Protein AF-A0A7K4NEN5-F1 (afdb_monomer_lite)

pLDDT: mean 76.67, std 12.08, range [56.16, 94.94]

Structure (mmCIF, N/CA/C/O backbone):
data_AF-A0A7K4NEN5-F1
#
_entry.id   AF-A0A7K4NEN5-F1
#
loop_
_atom_site.group_PDB
_atom_site.id
_atom_site.type_symbol
_atom_site.label_atom_id
_atom_site.label_alt_id
_atom_site.label_comp_id
_atom_site.label_asym_id
_atom_site.label_entity_id
_atom_site.label_seq_id
_atom_site.pdbx_PDB_ins_code
_atom_site.Cartn_x
_atom_site.Cartn_y
_atom_site.Cartn_z
_atom_site.occupancy
_atom_site.B_iso_or_equiv
_atom_site.auth_seq_id
_atom_site.auth_comp_id
_atom_site.auth_asym_id
_atom_site.auth_atom_id
_atom_site.pdbx_PDB_model_num
ATOM 1 N N . MET A 1 1 ? 4.862 0.362 43.223 1.00 67.50 1 MET A N 1
ATOM 2 C CA . MET A 1 1 ? 5.471 1.043 42.069 1.00 67.50 1 MET A CA 1
ATOM 3 C C . MET A 1 1 ? 4.873 0.363 40.861 1.00 67.50 1 MET A C 1
ATOM 5 O O . MET A 1 1 ? 5.182 -0.798 40.646 1.00 67.50 1 MET A O 1
ATOM 9 N N . GLU A 1 2 ? 3.887 0.989 40.219 1.00 59.72 2 GLU A N 1
ATOM 10 C CA . GLU A 1 2 ? 3.504 0.576 38.869 1.00 59.72 2 GLU A CA 1
ATOM 11 C C . GLU A 1 2 ? 4.480 1.266 37.924 1.00 59.72 2 GLU A C 1
ATOM 13 O O . GLU A 1 2 ? 4.420 2.485 37.763 1.00 59.72 2 GLU A O 1
ATOM 18 N N . ASP A 1 3 ? 5.386 0.491 37.340 1.00 58.50 3 ASP A N 1
ATOM 19 C CA . ASP A 1 3 ? 6.148 0.909 36.169 1.00 58.50 3 ASP A CA 1
ATOM 20 C C . ASP A 1 3 ? 5.227 0.778 34.946 1.00 58.50 3 ASP A C 1
ATOM 22 O O . ASP A 1 3 ? 5.378 -0.118 34.121 1.00 58.50 3 ASP A O 1
ATOM 26 N N . SER A 1 4 ? 4.208 1.637 34.852 1.00 67.56 4 SER A N 1
ATOM 27 C CA . SER A 1 4 ? 3.515 1.847 33.578 1.00 67.56 4 SER A CA 1
ATOM 28 C C . SER A 1 4 ? 4.404 2.756 32.735 1.00 67.56 4 SER A C 1
ATOM 30 O O . SER A 1 4 ? 4.231 3.976 32.700 1.00 67.56 4 SER A O 1
ATOM 32 N N . GLU A 1 5 ? 5.425 2.162 32.119 1.00 67.62 5 GLU A N 1
ATOM 33 C CA . GLU A 1 5 ? 6.150 2.804 31.029 1.00 67.62 5 GLU A CA 1
ATOM 34 C C . GLU A 1 5 ? 5.126 3.234 29.960 1.00 67.62 5 GLU A C 1
ATOM 36 O O . GLU A 1 5 ? 4.223 2.458 29.630 1.00 67.62 5 GLU A O 1
ATOM 41 N N . PRO A 1 6 ? 5.193 4.471 29.438 1.00 67.06 6 PRO A N 1
ATOM 42 C CA . PRO A 1 6 ? 4.283 4.901 28.387 1.00 67.06 6 PRO A CA 1
ATOM 43 C C . PRO A 1 6 ? 4.472 4.008 27.161 1.00 67.06 6 PRO A C 1
ATOM 45 O O . PRO A 1 6 ? 5.609 3.714 26.785 1.00 67.06 6 PRO A O 1
ATOM 48 N N . GLU A 1 7 ? 3.366 3.593 26.534 1.00 68.31 7 GLU A N 1
ATOM 49 C CA . GLU A 1 7 ? 3.432 2.775 25.326 1.00 68.31 7 GLU A CA 1
ATOM 50 C C . GLU A 1 7 ? 4.370 3.426 24.310 1.00 68.31 7 GLU A C 1
ATOM 52 O O . GLU A 1 7 ? 4.240 4.606 23.966 1.00 68.31 7 GLU A O 1
ATOM 57 N N . THR A 1 8 ? 5.366 2.659 23.872 1.00 75.88 8 THR A N 1
ATOM 58 C CA . THR A 1 8 ? 6.324 3.121 22.874 1.00 75.88 8 THR A CA 1
ATOM 59 C C . THR A 1 8 ? 5.559 3.533 21.618 1.00 75.88 8 THR A C 1
ATOM 61 O O . THR A 1 8 ? 4.904 2.723 20.965 1.00 75.88 8 THR A O 1
ATOM 64 N N . ILE A 1 9 ? 5.600 4.826 21.286 1.00 75.31 9 ILE A N 1
ATOM 65 C CA . ILE A 1 9 ? 4.968 5.331 20.068 1.00 75.31 9 ILE A CA 1
AT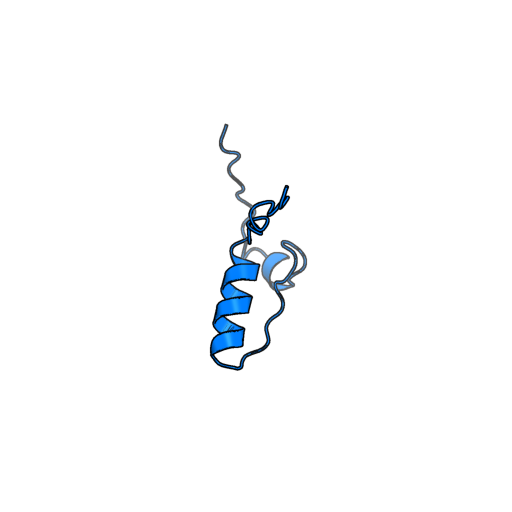OM 66 C C . ILE A 1 9 ? 5.737 4.732 18.891 1.00 75.31 9 ILE A C 1
ATOM 68 O O . ILE A 1 9 ?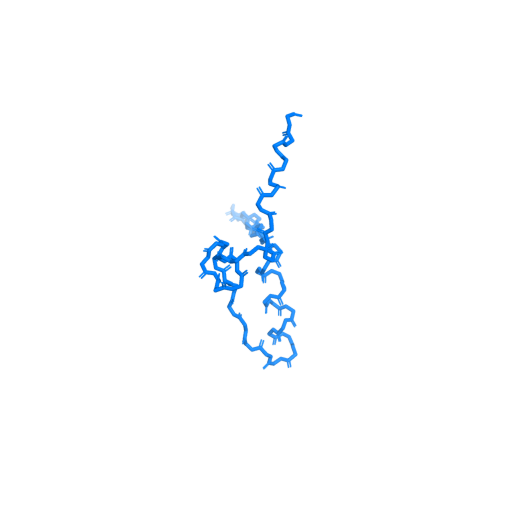 6.875 5.120 18.622 1.00 75.31 9 ILE A O 1
ATOM 72 N N . VAL A 1 10 ? 5.122 3.784 18.184 1.00 77.19 10 VAL A N 1
ATOM 73 C CA . VAL A 1 10 ? 5.694 3.229 16.955 1.00 77.19 10 VAL A CA 1
ATOM 74 C C . VAL A 1 10 ? 5.667 4.323 15.891 1.00 77.19 10 VAL A C 1
ATOM 76 O O . VAL A 1 10 ? 4.604 4.719 15.404 1.00 77.19 10 VAL A O 1
ATOM 79 N N . ILE A 1 11 ? 6.842 4.845 15.538 1.00 80.56 11 ILE A N 1
ATOM 80 C CA . ILE A 1 11 ? 6.974 5.837 14.471 1.00 80.56 11 ILE A CA 1
ATOM 81 C C . ILE A 1 11 ? 6.805 5.114 13.138 1.00 80.56 11 ILE A C 1
ATOM 83 O O . ILE A 1 11 ? 7.744 4.507 12.633 1.00 80.56 11 ILE A O 1
ATOM 87 N N . LYS A 1 12 ? 5.600 5.196 12.573 1.00 83.38 12 LYS A N 1
ATOM 88 C CA . LYS A 1 12 ? 5.304 4.617 11.263 1.00 83.38 12 LYS A CA 1
ATOM 89 C C . LYS A 1 12 ? 5.757 5.524 10.126 1.00 83.38 12 LYS A C 1
ATOM 91 O O . LYS A 1 12 ? 5.525 6.742 10.159 1.00 83.38 12 LYS A O 1
ATOM 96 N N . ASN A 1 13 ? 6.342 4.930 9.093 1.00 84.62 13 ASN A N 1
ATOM 97 C CA . ASN A 1 13 ? 6.600 5.623 7.834 1.00 84.62 13 ASN A CA 1
ATOM 98 C C . ASN A 1 13 ? 5.289 5.826 7.040 1.00 84.62 13 ASN A C 1
ATOM 100 O O . ASN A 1 13 ? 4.218 5.346 7.416 1.00 84.62 13 ASN A O 1
ATOM 104 N N . TRP A 1 14 ? 5.342 6.608 5.959 1.00 86.69 14 TRP A N 1
ATOM 105 C CA . TRP A 1 14 ? 4.158 6.876 5.133 1.00 86.69 14 TRP A CA 1
ATOM 106 C C . TRP A 1 14 ? 3.535 5.609 4.519 1.00 86.69 14 TRP A C 1
ATOM 108 O O . TRP A 1 14 ? 2.319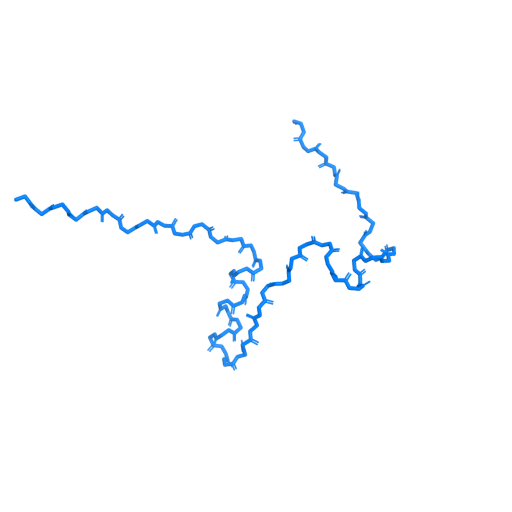 5.457 4.644 1.00 86.69 14 TRP A O 1
ATOM 118 N N . PRO A 1 15 ? 4.312 4.692 3.910 1.00 87.19 15 PRO A N 1
ATOM 119 C CA . PRO A 1 15 ? 3.789 3.418 3.409 1.00 87.19 15 PRO A CA 1
ATOM 120 C C . PRO A 1 15 ? 3.056 2.569 4.461 1.00 87.19 15 PRO A C 1
ATOM 122 O O . PRO A 1 15 ? 1.986 2.027 4.184 1.00 87.19 15 PRO A O 1
ATOM 125 N N . GLU A 1 16 ? 3.586 2.486 5.681 1.00 88.75 16 GLU A N 1
ATOM 126 C CA . GLU A 1 16 ? 2.974 1.756 6.798 1.00 88.75 16 GLU A CA 1
ATOM 127 C C . GLU A 1 16 ? 1.650 2.389 7.226 1.00 88.75 16 GLU A C 1
ATOM 129 O O . GLU A 1 16 ? 0.642 1.694 7.324 1.00 88.75 16 GLU A O 1
ATOM 134 N N . LYS A 1 17 ? 1.618 3.718 7.395 1.00 90.31 17 LYS A N 1
ATOM 135 C CA . LYS A 1 17 ? 0.377 4.445 7.711 1.00 90.31 17 LYS A CA 1
ATOM 136 C C . LYS A 1 17 ? -0.695 4.224 6.649 1.00 90.31 17 LYS A C 1
ATOM 138 O O . LYS A 1 17 ? -1.864 4.060 6.972 1.00 90.31 17 LYS A O 1
ATOM 143 N N . PHE A 1 18 ? -0.305 4.229 5.377 1.00 90.38 18 PHE A N 1
ATOM 144 C CA . PHE A 1 18 ? -1.246 4.011 4.282 1.00 90.38 18 PHE A CA 1
ATOM 145 C C . PHE A 1 18 ? -1.779 2.575 4.270 1.00 90.38 18 PHE A C 1
ATOM 147 O O . PHE A 1 18 ? -2.957 2.354 4.004 1.00 90.38 18 PHE A O 1
ATOM 154 N N . SER A 1 19 ? -0.930 1.607 4.617 1.00 91.25 19 SER A N 1
ATOM 155 C CA . SER A 1 19 ? -1.327 0.206 4.766 1.00 91.25 19 SER A CA 1
ATOM 156 C C . SER A 1 19 ? -2.348 0.028 5.896 1.00 91.25 19 SER A C 1
ATOM 158 O O . SER A 1 19 ? -3.316 -0.707 5.723 1.00 91.25 19 SER A O 1
ATOM 160 N N . ASP A 1 20 ? -2.198 0.741 7.019 1.00 91.31 20 ASP A N 1
ATOM 161 C CA . ASP A 1 20 ? -3.206 0.755 8.091 1.00 91.31 20 ASP A CA 1
ATOM 162 C C . ASP A 1 20 ? -4.559 1.292 7.593 1.00 91.31 20 ASP A C 1
ATOM 164 O O . ASP A 1 20 ? -5.585 0.648 7.794 1.00 91.31 20 ASP A O 1
ATOM 168 N N . ILE A 1 21 ? -4.557 2.427 6.883 1.00 93.50 21 ILE A N 1
ATOM 169 C CA . ILE A 1 21 ? -5.777 3.048 6.335 1.00 93.50 21 ILE A CA 1
ATOM 170 C C . ILE A 1 21 ? -6.483 2.105 5.350 1.00 93.50 21 ILE A C 1
ATOM 172 O O . ILE A 1 21 ? -7.709 2.007 5.337 1.00 93.50 21 ILE A O 1
ATOM 176 N N . LEU A 1 22 ? -5.726 1.389 4.516 1.00 94.19 22 LEU A N 1
ATOM 177 C CA . LEU A 1 22 ? -6.295 0.398 3.601 1.00 94.19 22 LEU A CA 1
ATOM 178 C C . LEU A 1 22 ? -6.894 -0.792 4.361 1.00 94.19 22 LEU A C 1
ATOM 180 O O . LEU A 1 22 ? -7.983 -1.257 4.013 1.00 94.19 22 LEU A O 1
ATOM 184 N N . ASN A 1 23 ? -6.246 -1.242 5.436 1.00 94.25 23 ASN A N 1
ATOM 185 C CA . ASN A 1 23 ? -6.790 -2.303 6.279 1.00 94.25 23 ASN A CA 1
ATOM 186 C C . ASN A 1 23 ? -8.122 -1.894 6.932 1.00 94.25 23 ASN A C 1
ATOM 188 O O . ASN A 1 23 ? -9.011 -2.738 7.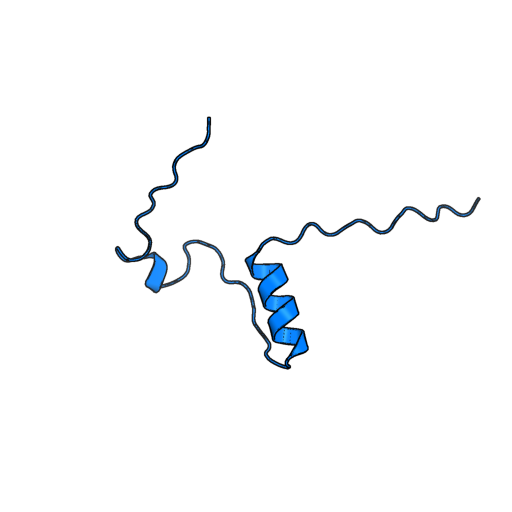046 1.00 94.25 23 ASN A O 1
ATOM 192 N N . GLU A 1 24 ? -8.313 -0.619 7.292 1.00 94.31 24 GLU A N 1
ATOM 193 C CA . GLU A 1 24 ? -9.584 -0.117 7.848 1.00 94.31 24 GLU A CA 1
ATOM 194 C C . GLU A 1 24 ? -10.773 -0.284 6.886 1.00 94.31 24 GLU A C 1
ATOM 196 O O . GLU A 1 24 ? -11.898 -0.517 7.328 1.00 94.31 24 GLU A O 1
ATOM 201 N N . ILE A 1 25 ? -10.535 -0.229 5.571 1.00 94.94 25 ILE A N 1
ATOM 202 C CA . ILE A 1 25 ? -11.560 -0.466 4.539 1.00 94.94 25 ILE A CA 1
ATOM 203 C C . ILE A 1 25 ? -11.603 -1.928 4.056 1.00 94.94 25 ILE A C 1
ATOM 205 O O . ILE A 1 25 ? -12.276 -2.237 3.072 1.00 94.94 25 ILE A O 1
ATOM 209 N N . GLY A 1 26 ? -10.897 -2.835 4.739 1.00 93.25 26 GLY A N 1
ATOM 210 C CA . GLY A 1 26 ? -10.849 -4.265 4.423 1.00 93.25 26 GLY A CA 1
ATOM 211 C C . GLY A 1 26 ? -9.890 -4.638 3.289 1.00 93.25 26 GLY A C 1
ATOM 212 O O . GLY A 1 26 ? -9.967 -5.749 2.765 1.00 93.25 26 GLY A O 1
ATOM 213 N N . VAL A 1 27 ? -8.989 -3.733 2.898 1.00 94.31 27 VAL A N 1
ATOM 214 C CA . VAL A 1 27 ? -7.973 -3.980 1.871 1.00 94.31 27 VAL A CA 1
ATOM 215 C C . VAL A 1 27 ? -6.635 -4.258 2.547 1.00 94.31 27 VAL A C 1
ATOM 217 O O . VAL A 1 27 ? -5.997 -3.358 3.083 1.00 94.31 27 VAL A O 1
ATOM 220 N N . SER A 1 28 ? -6.178 -5.510 2.486 1.00 91.31 28 SER A N 1
ATOM 221 C CA . SER A 1 28 ? -4.846 -5.861 2.977 1.00 91.31 28 SER A CA 1
ATOM 222 C C . SER A 1 28 ? -3.782 -5.395 1.990 1.00 91.31 28 SER A C 1
ATOM 224 O O . SER A 1 28 ? -3.773 -5.811 0.831 1.00 91.31 28 SER A O 1
ATOM 226 N N . ALA A 1 29 ? -2.896 -4.522 2.458 1.00 87.88 29 ALA A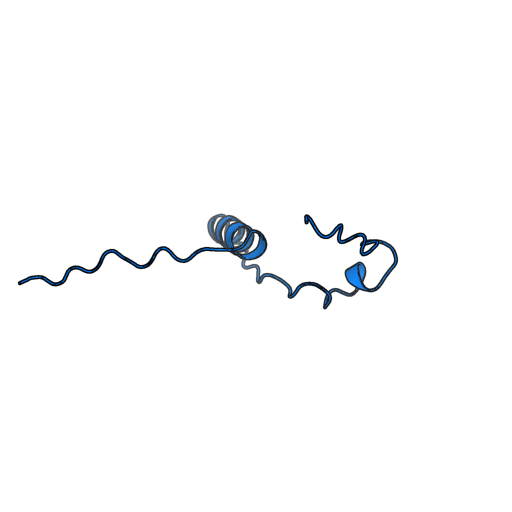 N 1
ATOM 227 C CA . ALA A 1 29 ? -1.759 -4.029 1.702 1.00 87.88 29 ALA A CA 1
ATOM 228 C C . ALA A 1 29 ? -0.484 -4.164 2.534 1.00 87.88 29 ALA A C 1
ATOM 230 O O . ALA A 1 29 ? -0.490 -3.935 3.745 1.00 87.88 29 ALA A O 1
ATOM 231 N N . THR A 1 30 ? 0.605 -4.530 1.867 1.00 87.69 30 THR A N 1
ATOM 232 C CA . THR A 1 30 ? 1.949 -4.546 2.440 1.00 87.69 30 THR A CA 1
ATOM 233 C C . THR A 1 30 ? 2.771 -3.447 1.780 1.00 87.69 30 THR A C 1
ATOM 235 O O . THR A 1 30 ? 2.766 -3.363 0.548 1.00 87.69 30 THR A O 1
ATOM 238 N N . PRO A 1 31 ? 3.472 -2.604 2.552 1.00 83.94 31 PRO A N 1
ATOM 239 C CA . PRO A 1 31 ? 4.338 -1.592 1.975 1.00 83.94 31 PRO A CA 1
ATOM 240 C C . PRO A 1 31 ? 5.476 -2.271 1.205 1.00 83.94 31 PRO A C 1
ATOM 242 O O . PRO A 1 31 ? 6.119 -3.183 1.723 1.00 83.94 31 PRO A O 1
ATOM 245 N N . ASN A 1 32 ? 5.713 -1.831 -0.031 1.00 81.12 32 ASN A N 1
ATOM 246 C CA . ASN A 1 32 ? 6.873 -2.275 -0.799 1.00 81.12 32 ASN A CA 1
ATOM 247 C C . ASN A 1 32 ? 8.139 -1.601 -0.269 1.00 81.12 32 ASN A C 1
ATOM 249 O O . ASN A 1 32 ? 8.110 -0.433 0.134 1.00 81.12 32 ASN A O 1
ATOM 253 N N . GLU A 1 33 ? 9.254 -2.323 -0.317 1.00 79.62 33 GLU A N 1
ATOM 254 C CA . GLU A 1 33 ? 10.563 -1.739 -0.066 1.00 79.62 33 GLU A CA 1
ATOM 255 C C . GLU A 1 33 ? 10.940 -0.784 -1.210 1.00 79.62 33 GLU A C 1
ATOM 257 O O . GLU A 1 33 ? 10.718 -1.068 -2.391 1.00 79.62 33 GLU A O 1
ATOM 262 N N . ILE A 1 34 ? 11.477 0.383 -0.848 1.00 74.62 34 ILE A N 1
ATOM 263 C CA . ILE A 1 34 ? 11.842 1.424 -1.812 1.00 74.62 34 ILE A CA 1
ATOM 264 C C . ILE A 1 34 ? 12.974 0.905 -2.703 1.00 74.62 34 ILE A C 1
ATOM 266 O O . ILE A 1 34 ? 14.044 0.549 -2.217 1.00 74.62 34 ILE A O 1
ATOM 270 N N . GLY A 1 35 ? 12.772 0.954 -4.016 1.00 71.44 35 GLY A N 1
ATOM 271 C CA . GLY A 1 35 ? 13.741 0.533 -5.027 1.00 71.44 35 GLY A CA 1
ATOM 272 C C . GLY A 1 35 ? 13.567 -0.910 -5.505 1.00 71.44 35 GLY A C 1
ATOM 273 O O . GLY A 1 35 ? 14.280 -1.328 -6.423 1.00 71.44 35 GLY A O 1
ATOM 274 N N . GLU A 1 36 ? 12.631 -1.671 -4.936 1.00 77.44 36 GLU A N 1
ATOM 275 C CA . GLU A 1 36 ? 12.349 -3.040 -5.375 1.00 77.44 36 GLU A CA 1
ATOM 276 C C . GLU A 1 36 ? 11.277 -3.115 -6.472 1.00 77.44 36 GLU A C 1
ATOM 278 O O . GLU A 1 36 ? 11.262 -4.072 -7.258 1.00 77.44 36 GLU A O 1
ATOM 283 N N . GLY A 1 37 ? 10.417 -2.097 -6.582 1.00 73.88 37 GLY A N 1
ATOM 284 C CA . GLY A 1 37 ? 9.310 -2.074 -7.530 1.00 73.88 37 GLY A CA 1
ATOM 285 C C . GLY A 1 37 ? 9.781 -2.022 -8.983 1.00 73.88 37 GLY A C 1
ATOM 286 O O . GLY A 1 37 ? 10.669 -1.253 -9.342 1.00 73.88 37 GLY A O 1
ATOM 287 N N . GLU A 1 38 ? 9.153 -2.795 -9.875 1.00 74.69 38 GLU A N 1
ATOM 288 C CA . GLU A 1 38 ? 9.484 -2.763 -11.312 1.00 74.69 38 GLU A CA 1
ATOM 289 C C . GLU A 1 38 ? 9.329 -1.360 -11.918 1.00 74.69 38 GLU A C 1
ATOM 291 O O . GLU A 1 38 ? 10.143 -0.938 -12.737 1.00 74.69 38 GLU A O 1
ATOM 296 N N . VAL A 1 39 ? 8.331 -0.607 -11.447 1.00 71.75 39 VAL A N 1
ATOM 297 C CA . VAL A 1 39 ? 8.087 0.794 -11.826 1.00 71.75 39 VAL A CA 1
ATOM 298 C C . VAL A 1 39 ? 9.218 1.726 -11.361 1.00 71.75 39 VAL A C 1
ATOM 300 O O . VAL A 1 39 ? 9.490 2.734 -12.008 1.00 71.75 39 VAL A O 1
ATOM 303 N N . GLU A 1 40 ? 9.922 1.385 -10.281 1.00 69.94 40 GLU A N 1
ATOM 304 C CA . GLU A 1 40 ? 11.039 2.164 -9.723 1.00 69.94 40 GLU A CA 1
ATOM 305 C C . GLU A 1 40 ? 12.366 1.904 -10.443 1.00 69.94 40 GLU A C 1
ATOM 307 O O . GLU A 1 40 ? 13.309 2.684 -10.317 1.00 69.94 40 GLU A O 1
ATOM 312 N N . LYS A 1 41 ? 12.440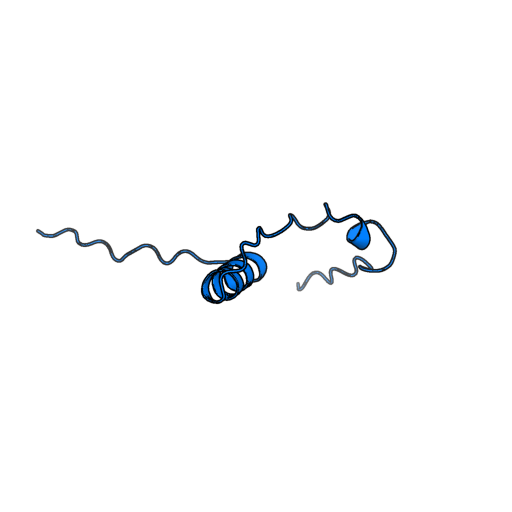 0.826 -11.231 1.00 71.88 41 LYS A N 1
ATOM 313 C CA . LYS A 1 41 ? 13.625 0.467 -12.023 1.00 71.88 41 LYS A CA 1
ATOM 314 C C . LYS A 1 41 ? 13.717 1.231 -13.347 1.00 71.88 41 LYS A C 1
ATOM 316 O O . LYS A 1 41 ? 14.780 1.228 -13.965 1.00 71.88 41 LYS A O 1
ATOM 321 N N . GLY A 1 42 ? 12.626 1.860 -13.788 1.00 68.56 42 GLY A N 1
ATOM 322 C CA . GLY A 1 42 ? 12.580 2.702 -14.985 1.00 68.56 42 GLY A CA 1
ATOM 323 C C . GLY A 1 42 ? 12.725 4.196 -14.682 1.00 68.56 42 GLY A C 1
ATOM 324 O O . GLY A 1 42 ? 12.875 4.611 -13.536 1.00 68.56 42 GLY A O 1
ATOM 325 N N . ASP A 1 43 ? 12.599 5.029 -15.714 1.00 67.56 43 ASP A N 1
ATOM 326 C CA . ASP A 1 43 ? 12.726 6.493 -15.600 1.00 67.56 43 ASP A CA 1
ATOM 327 C C . ASP A 1 43 ? 11.572 7.168 -14.828 1.00 67.56 43 ASP A C 1
ATOM 329 O O . ASP A 1 43 ? 11.569 8.383 -14.636 1.00 67.56 43 ASP A O 1
ATOM 333 N N . TYR A 1 44 ? 10.572 6.393 -14.395 1.00 66.38 44 TYR A N 1
ATOM 334 C CA . TYR A 1 44 ? 9.367 6.893 -13.733 1.00 66.38 44 TYR A CA 1
ATOM 335 C C . TYR A 1 44 ? 9.674 7.546 -12.379 1.00 66.38 44 TYR A C 1
ATOM 337 O O . TYR A 1 44 ? 9.164 8.624 -12.079 1.00 66.38 44 TYR A O 1
ATOM 345 N N . TYR A 1 45 ? 10.578 6.945 -11.603 1.00 62.38 45 TYR A N 1
ATOM 346 C CA . TYR A 1 45 ? 11.183 7.583 -10.441 1.00 62.38 45 TYR A CA 1
ATOM 347 C C . TYR A 1 45 ? 12.589 8.045 -10.821 1.00 62.38 45 TYR A C 1
ATOM 349 O O . TYR A 1 45 ? 13.584 7.389 -10.513 1.00 62.38 45 TYR A O 1
ATOM 357 N N . SER A 1 46 ? 12.689 9.191 -11.506 1.00 61.50 46 SER A N 1
ATOM 358 C CA . SER A 1 46 ? 13.967 9.902 -11.615 1.00 61.50 46 SER A CA 1
ATOM 359 C C . SER A 1 46 ? 14.509 10.075 -10.197 1.00 61.50 46 SER A C 1
ATOM 361 O O . SER A 1 46 ? 13.910 10.790 -9.393 1.00 61.50 46 SER A O 1
ATOM 363 N N . ARG A 1 47 ? 15.599 9.367 -9.867 1.00 60.12 47 ARG A N 1
ATOM 364 C CA . ARG A 1 47 ? 16.235 9.300 -8.537 1.00 60.12 47 ARG A CA 1
ATOM 365 C C . ARG A 1 47 ? 16.904 10.627 -8.155 1.00 60.12 47 ARG A C 1
ATOM 367 O O . ARG A 1 47 ? 18.058 10.663 -7.737 1.00 60.12 47 ARG A O 1
ATOM 374 N N . CYS A 1 48 ? 16.190 11.738 -8.294 1.00 57.09 48 CYS A N 1
ATOM 375 C CA . CYS A 1 48 ? 16.565 13.041 -7.777 1.00 57.09 48 CYS A CA 1
ATOM 376 C C . CYS A 1 48 ? 16.294 13.062 -6.270 1.00 57.09 48 CYS A C 1
ATOM 378 O O . CYS A 1 48 ? 15.408 13.761 -5.789 1.00 57.09 48 CYS A O 1
ATOM 380 N N . PHE A 1 49 ? 17.065 12.282 -5.515 1.00 62.62 49 PHE A N 1
ATOM 381 C CA . PHE A 1 49 ? 17.215 12.524 -4.089 1.00 62.62 49 PHE A CA 1
ATOM 382 C C . PHE A 1 49 ? 18.076 13.779 -3.943 1.00 62.62 49 PHE A C 1
ATOM 384 O O . PHE A 1 49 ? 19.301 13.717 -4.027 1.00 62.62 49 PHE A O 1
ATOM 391 N N . SER A 1 50 ? 17.449 14.945 -3.775 1.00 62.84 50 SER A N 1
ATOM 392 C CA . SER A 1 50 ? 18.178 16.109 -3.280 1.00 62.84 50 SER A CA 1
ATOM 393 C C . SER A 1 50 ? 18.500 15.849 -1.813 1.00 62.84 50 SER A C 1
ATOM 395 O O . SER A 1 50 ? 17.599 15.845 -0.973 1.00 62.84 50 SER A O 1
ATOM 397 N N . GLN A 1 51 ? 19.771 15.599 -1.509 1.00 62.38 51 GLN A N 1
ATOM 398 C CA . GLN A 1 51 ? 20.257 15.612 -0.137 1.00 62.38 51 GLN A CA 1
ATOM 399 C C . GLN A 1 51 ? 19.948 16.991 0.458 1.00 62.38 51 GLN A C 1
ATOM 401 O O . GLN A 1 51 ? 20.470 18.001 -0.008 1.00 62.38 51 GLN A O 1
ATOM 406 N N . THR A 1 52 ? 19.057 17.048 1.444 1.00 60.81 52 THR A N 1
ATOM 407 C CA . THR A 1 52 ? 18.883 18.245 2.269 1.00 60.81 52 THR A CA 1
ATOM 408 C C . THR A 1 52 ? 20.061 18.309 3.236 1.00 60.81 52 THR A C 1
ATOM 410 O O . THR A 1 52 ? 20.114 17.510 4.172 1.00 60.81 52 THR A O 1
ATOM 413 N N . THR A 1 53 ? 21.020 19.190 2.942 1.00 56.16 53 THR A N 1
ATOM 414 C CA . THR A 1 53 ? 22.135 19.572 3.828 1.00 56.16 53 THR A CA 1
ATOM 415 C C . THR A 1 53 ? 21.660 20.525 4.915 1.00 56.16 53 THR A C 1
ATOM 417 O O . THR A 1 53 ? 20.826 21.402 4.591 1.00 56.16 53 THR A O 1
#

Sequence (53 aa):
MEDSEPETIVIKNWPEKFSDILNEIGVSATPNEIGEGEVEKGDYYSRCFSQTT

Secondary structure (DSSP, 8-state):
----PPP------HHHHHHHHHHHTT----PPPTTTSGGGGSGGG--------

Organism: NCBI:txid2511932

Radius of gyration: 17.31 Å; chains: 1; bounding box: 34×25×58 Å

Foldseek 3Di:
DPPPPPPDPPDDDPQRVVQVVCVVVVHHDDRDDPCPDPCNVDCNPVVPPPPDD